Protein AF-A0A412WHK1-F1 (afdb_monomer_lite)

pLDDT: mean 92.3, std 10.34, range [41.75, 98.62]

Foldseek 3Di:
DPQVQPAQEDAPDDDADQDDDCVNVCNHQYYHHHQYAHQAYDCQSPQNHAEYEHDQYQHQEAECQNNQNHNAAEHHNNPNHAEYEHHPPQVWDADPVRQTDHPRYHYPRHHDYHYDD

Radius of gyration: 13.73 Å; chains: 1; bounding box: 37×28×34 Å

Structure (mmCIF, N/CA/C/O backbone):
data_AF-A0A412WHK1-F1
#
_entry.id   AF-A0A412WHK1-F1
#
loop_
_atom_site.group_PDB
_atom_site.id
_atom_site.type_symbol
_atom_site.label_atom_id
_atom_site.label_alt_id
_atom_site.label_comp_id
_atom_site.label_asym_id
_atom_site.label_entity_id
_atom_site.label_seq_id
_atom_site.pdbx_PDB_ins_code
_atom_site.Cartn_x
_atom_site.Cartn_y
_atom_site.Cartn_z
_atom_site.occupancy
_atom_site.B_iso_or_equiv
_atom_site.auth_seq_id
_atom_site.auth_comp_id
_atom_site.auth_asym_id
_atom_site.auth_atom_id
_atom_site.pdbx_PDB_model_num
ATOM 1 N N . MET A 1 1 ? -16.603 7.342 -17.341 1.00 41.75 1 MET A N 1
ATOM 2 C CA . MET A 1 1 ? -18.006 6.987 -17.034 1.00 41.75 1 MET A CA 1
ATOM 3 C C . MET A 1 1 ? -18.040 5.500 -16.754 1.00 41.75 1 MET A C 1
ATOM 5 O O . MET A 1 1 ? -17.673 4.733 -17.628 1.00 41.75 1 MET A O 1
ATOM 9 N N . GLY A 1 2 ? -18.393 5.136 -15.526 1.00 45.94 2 GLY A N 1
ATOM 10 C CA . GLY A 1 2 ? -18.318 3.779 -14.994 1.00 45.94 2 GLY A CA 1
ATOM 11 C C . GLY A 1 2 ? -18.070 3.891 -13.500 1.00 45.94 2 GLY A C 1
ATOM 12 O O . GLY A 1 2 ? -16.935 3.818 -13.056 1.00 45.94 2 GLY A O 1
ATOM 13 N N . ASN A 1 3 ? -19.123 4.216 -12.756 1.00 51.97 3 ASN A N 1
ATOM 14 C CA . ASN A 1 3 ? -19.096 4.240 -11.304 1.00 51.97 3 ASN A CA 1
ATOM 15 C C . ASN A 1 3 ? -18.865 2.790 -10.848 1.00 51.97 3 ASN A C 1
ATOM 17 O O . ASN A 1 3 ? -19.819 2.013 -10.827 1.00 51.97 3 ASN A O 1
ATOM 21 N N . CYS A 1 4 ? -17.622 2.385 -10.570 1.00 55.62 4 CYS A N 1
ATOM 22 C CA . CYS A 1 4 ? -17.287 1.019 -10.135 1.00 55.62 4 CYS A CA 1
ATOM 23 C C . CYS A 1 4 ? -17.631 0.821 -8.643 1.00 55.62 4 CYS A C 1
ATOM 25 O O . CYS A 1 4 ? -16.889 0.225 -7.868 1.00 55.62 4 CYS A O 1
ATOM 27 N N . CYS A 1 5 ? -18.785 1.363 -8.247 1.00 63.03 5 CYS A N 1
ATOM 28 C CA . CYS A 1 5 ? -19.193 1.730 -6.892 1.00 63.03 5 CYS A CA 1
ATOM 29 C C . CYS A 1 5 ? -19.529 0.546 -5.974 1.00 63.03 5 CYS A C 1
ATOM 31 O O . CYS A 1 5 ? -20.138 0.752 -4.931 1.00 63.03 5 CYS A O 1
ATOM 33 N N . GLU A 1 6 ? -19.163 -0.679 -6.345 1.00 81.38 6 GLU A N 1
ATOM 34 C CA . GLU A 1 6 ? -19.372 -1.882 -5.528 1.00 81.38 6 GLU A CA 1
ATOM 35 C C . GLU A 1 6 ? -18.130 -2.772 -5.440 1.00 81.38 6 GLU A C 1
ATOM 37 O O . GLU A 1 6 ? -18.164 -3.779 -4.738 1.00 81.38 6 GLU A O 1
ATOM 42 N N . LEU A 1 7 ? -17.038 -2.448 -6.144 1.00 87.62 7 LEU A N 1
ATOM 43 C CA . LEU A 1 7 ? -15.849 -3.286 -6.082 1.00 87.62 7 LEU A CA 1
ATOM 44 C C . LEU A 1 7 ? -15.191 -3.126 -4.709 1.00 87.62 7 LEU A C 1
ATOM 46 O O . LEU A 1 7 ? -14.759 -2.034 -4.350 1.00 87.62 7 LEU A O 1
ATOM 50 N N . THR A 1 8 ? -15.125 -4.221 -3.956 1.00 95.00 8 THR A N 1
ATOM 51 C CA . THR A 1 8 ? -14.496 -4.271 -2.628 1.00 95.00 8 THR A CA 1
ATOM 52 C C . THR A 1 8 ? -13.085 -4.841 -2.669 1.00 95.00 8 THR A C 1
ATOM 54 O O . THR A 1 8 ? -12.312 -4.640 -1.738 1.00 95.00 8 THR A O 1
ATOM 57 N N . GLU A 1 9 ? -12.737 -5.551 -3.738 1.00 95.88 9 GLU A N 1
ATOM 58 C CA . GLU A 1 9 ? -11.449 -6.212 -3.891 1.00 95.88 9 GLU A CA 1
ATOM 59 C C . GLU A 1 9 ? -10.967 -6.113 -5.336 1.00 95.88 9 GLU A C 1
ATOM 61 O O . GLU A 1 9 ? -11.727 -6.362 -6.273 1.00 95.88 9 GLU A O 1
ATOM 66 N N . LEU A 1 10 ? -9.701 -5.749 -5.508 1.00 95.31 10 LEU A N 1
ATOM 67 C CA . LEU A 1 10 ? -9.010 -5.756 -6.788 1.00 95.31 10 LEU A CA 1
ATOM 68 C C . LEU A 1 10 ? -7.692 -6.503 -6.624 1.00 95.31 10 LEU A C 1
ATOM 70 O O . LEU A 1 10 ? -6.857 -6.090 -5.826 1.00 95.31 10 LEU A O 1
ATOM 74 N N . ASP A 1 11 ? -7.479 -7.533 -7.435 1.00 97.31 11 ASP A N 1
ATOM 75 C CA . ASP A 1 11 ? -6.165 -8.140 -7.624 1.00 97.31 11 ASP A CA 1
ATOM 76 C C . ASP A 1 11 ? -5.755 -8.009 -9.094 1.00 97.31 11 ASP A C 1
ATOM 78 O O . ASP A 1 11 ? -6.423 -8.510 -10.000 1.00 97.31 11 ASP A O 1
ATOM 82 N N . CYS A 1 12 ? -4.668 -7.282 -9.323 1.00 96.94 12 CYS A N 1
ATOM 83 C CA . CYS A 1 12 ? -4.041 -7.065 -10.624 1.00 96.94 12 CYS A CA 1
ATOM 84 C C . CYS A 1 12 ? -2.550 -7.438 -10.597 1.00 96.94 12 CYS A C 1
ATOM 86 O O . CYS A 1 12 ? -1.742 -6.920 -11.377 1.00 96.94 12 CYS A O 1
ATOM 88 N N . SER A 1 13 ? -2.177 -8.333 -9.683 1.00 98.31 13 SER A N 1
ATOM 89 C CA . SER A 1 13 ? -0.798 -8.763 -9.483 1.00 98.31 13 SER A CA 1
ATOM 90 C C . SER A 1 13 ? -0.231 -9.503 -10.702 1.00 98.31 13 SER A C 1
ATOM 92 O O . SER A 1 13 ? -0.978 -10.084 -11.490 1.00 98.31 13 SER A O 1
ATOM 94 N N . TYR A 1 14 ? 1.096 -9.519 -10.833 1.00 98.25 14 TYR A N 1
ATOM 95 C CA . TYR A 1 14 ? 1.846 -10.197 -11.900 1.00 98.25 14 TYR A CA 1
ATOM 96 C C . TYR A 1 14 ? 1.510 -9.689 -13.306 1.00 98.25 14 TYR A C 1
ATOM 98 O O . TYR A 1 14 ? 1.205 -10.461 -14.217 1.00 98.25 14 TYR A O 1
ATOM 106 N N . ASN A 1 15 ? 1.595 -8.374 -13.486 1.00 97.94 15 ASN A N 1
ATOM 107 C CA . ASN A 1 15 ? 1.434 -7.722 -14.780 1.00 97.94 15 ASN A CA 1
ATOM 108 C C . ASN A 1 15 ? 2.618 -6.775 -15.048 1.00 97.94 15 ASN A C 1
ATOM 110 O O . ASN A 1 15 ? 3.660 -6.835 -14.403 1.00 97.94 15 ASN A O 1
ATOM 114 N N . GLN A 1 16 ? 2.484 -5.936 -16.071 1.00 97.50 16 GLN A N 1
ATOM 115 C CA . GLN A 1 16 ? 3.451 -4.889 -16.419 1.00 97.50 16 GLN A CA 1
ATOM 116 C C . GLN A 1 16 ? 2.783 -3.514 -16.325 1.00 97.50 16 GLN A C 1
ATOM 118 O O . GLN A 1 16 ? 2.988 -2.649 -17.175 1.00 97.50 16 GLN A O 1
ATOM 123 N N . LEU A 1 17 ? 1.893 -3.343 -15.344 1.00 97.88 17 LEU A N 1
ATOM 124 C CA . LEU A 1 17 ? 1.166 -2.095 -15.162 1.00 97.88 17 LEU A CA 1
ATOM 125 C C . LEU A 1 17 ? 2.136 -1.023 -14.676 1.00 97.88 17 LEU A C 1
ATOM 127 O O . LEU A 1 17 ? 2.862 -1.222 -13.703 1.00 97.88 17 LEU A O 1
ATOM 131 N N . THR A 1 18 ? 2.115 0.114 -15.360 1.00 97.06 18 THR A N 1
ATOM 132 C CA . THR A 1 18 ? 2.870 1.318 -14.991 1.00 97.06 18 THR A CA 1
ATOM 133 C C . THR A 1 18 ? 1.994 2.344 -14.278 1.00 97.06 18 THR A C 1
ATOM 135 O O . THR A 1 18 ? 2.505 3.271 -13.659 1.00 97.06 18 THR A O 1
ATOM 138 N N . GLU A 1 19 ? 0.670 2.184 -14.357 1.00 95.50 19 GLU A N 1
ATOM 139 C CA . GLU A 1 19 ? -0.313 3.043 -13.707 1.00 95.50 19 GLU A CA 1
ATOM 140 C C . GLU A 1 19 ? -1.541 2.243 -13.251 1.00 95.50 19 GLU A C 1
ATOM 142 O O . GLU A 1 19 ? -1.942 1.260 -13.877 1.00 95.50 19 GLU A O 1
ATOM 147 N N . LEU A 1 20 ? -2.156 2.701 -12.160 1.00 94.31 20 LEU A N 1
ATOM 148 C CA . LEU A 1 20 ? -3.454 2.251 -11.667 1.00 94.31 20 LEU A CA 1
ATOM 149 C C . LEU A 1 20 ? -4.290 3.476 -11.302 1.00 94.31 20 LEU A C 1
ATOM 151 O O . LEU A 1 20 ? -3.784 4.440 -10.731 1.00 94.31 20 LEU A O 1
ATOM 155 N N . ASN A 1 21 ? -5.580 3.433 -11.627 1.00 91.06 21 ASN A N 1
ATOM 156 C CA . ASN A 1 21 ? -6.512 4.518 -11.348 1.00 91.06 21 ASN A CA 1
ATOM 157 C C . ASN A 1 21 ? -7.733 3.974 -10.602 1.00 91.06 21 ASN A C 1
ATOM 159 O O . ASN A 1 21 ? -8.506 3.193 -11.159 1.00 91.06 21 ASN A O 1
ATOM 163 N N . PHE A 1 22 ? -7.918 4.425 -9.362 1.00 90.69 22 PHE A N 1
ATOM 164 C CA . PHE A 1 22 ? -9.032 4.023 -8.499 1.00 90.69 22 PHE A CA 1
ATOM 165 C C . PHE A 1 22 ? -10.146 5.070 -8.421 1.00 90.69 22 PHE A C 1
ATOM 167 O O . PHE A 1 22 ? -10.961 5.041 -7.500 1.00 90.69 22 PHE A O 1
ATOM 174 N N . LYS A 1 23 ? -10.205 6.007 -9.373 1.00 89.69 23 LYS A N 1
ATOM 175 C CA . LYS A 1 23 ? -11.189 7.086 -9.348 1.00 89.69 23 LYS A CA 1
ATOM 176 C C . LYS A 1 23 ? -12.619 6.556 -9.302 1.00 89.69 23 LYS A C 1
ATOM 178 O O . LYS A 1 23 ? -13.090 5.922 -10.247 1.00 89.69 23 LYS A O 1
ATOM 183 N N . GLY A 1 24 ? -13.329 6.886 -8.224 1.00 83.62 24 GLY A N 1
ATOM 184 C CA . GLY A 1 24 ? -14.700 6.426 -7.977 1.00 83.62 24 GLY A CA 1
ATOM 185 C C . GLY A 1 24 ? -14.817 4.989 -7.449 1.00 83.62 24 GLY A C 1
ATOM 186 O O . GLY A 1 24 ? -15.917 4.437 -7.463 1.00 83.62 24 GLY A O 1
ATOM 187 N N . CYS A 1 25 ? -13.720 4.385 -6.984 1.00 87.38 25 CYS A N 1
ATOM 188 C CA . CYS A 1 25 ? -13.686 3.065 -6.348 1.00 87.38 25 CYS A CA 1
ATOM 189 C C . CYS A 1 25 ? -13.668 3.171 -4.810 1.00 87.38 25 CYS A C 1
ATOM 191 O O . CYS A 1 25 ? -12.927 2.468 -4.128 1.00 87.38 25 CYS A O 1
ATOM 193 N N . ASN A 1 26 ? -14.528 4.024 -4.254 1.00 89.62 26 ASN A N 1
ATOM 194 C CA . ASN A 1 26 ? -14.586 4.364 -2.827 1.00 89.62 26 ASN A CA 1
ATOM 195 C C . ASN A 1 26 ? -14.976 3.212 -1.889 1.00 89.62 26 ASN A C 1
ATOM 197 O O . ASN A 1 26 ? -14.889 3.365 -0.676 1.00 89.62 26 ASN A O 1
ATOM 201 N N . LYS A 1 27 ? -15.412 2.070 -2.430 1.00 93.31 27 LYS A N 1
ATOM 202 C CA . LYS A 1 27 ? -15.721 0.862 -1.651 1.00 93.31 27 LYS A CA 1
ATOM 203 C C . LYS A 1 27 ? -14.595 -0.174 -1.636 1.00 93.31 27 LYS A C 1
ATOM 205 O O . LYS A 1 27 ? -14.775 -1.212 -1.005 1.00 93.31 27 LYS A O 1
ATOM 210 N N . LEU A 1 28 ? -13.467 0.076 -2.311 1.00 95.06 28 LEU A N 1
ATOM 211 C CA . LEU A 1 28 ? -12.339 -0.854 -2.307 1.00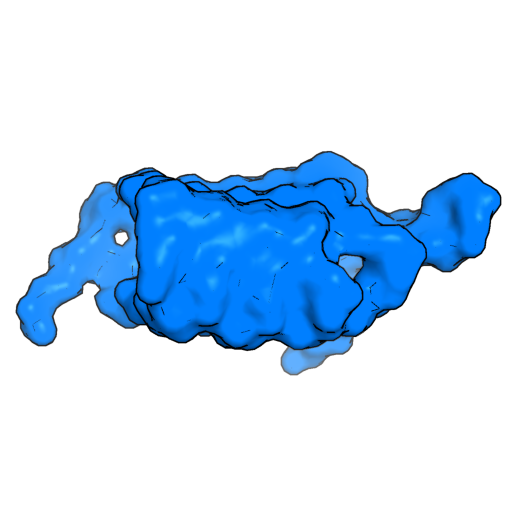 95.06 28 LEU A CA 1
ATOM 212 C C . LEU A 1 28 ? -11.783 -0.999 -0.892 1.00 95.06 28 LEU A C 1
ATOM 214 O O . LEU A 1 28 ? -11.346 -0.032 -0.276 1.00 95.06 28 LEU A O 1
ATOM 218 N N . GLU A 1 29 ? -11.779 -2.233 -0.403 1.00 97.56 29 GLU A N 1
ATOM 219 C CA . GLU A 1 29 ? -11.243 -2.602 0.902 1.00 97.56 29 GLU A CA 1
ATOM 220 C C . GLU A 1 29 ? -9.893 -3.314 0.777 1.00 97.56 29 GLU A C 1
ATOM 222 O O . GLU A 1 29 ? -9.048 -3.179 1.664 1.00 97.56 29 GLU A O 1
ATOM 227 N N . ASN A 1 30 ? -9.677 -4.053 -0.315 1.00 98.12 30 ASN A N 1
ATOM 228 C CA . ASN A 1 30 ? -8.471 -4.844 -0.551 1.00 98.12 30 ASN A CA 1
ATOM 229 C C . ASN A 1 30 ? -7.908 -4.564 -1.950 1.00 98.12 30 ASN A C 1
ATOM 231 O O . ASN A 1 30 ? -8.618 -4.702 -2.948 1.00 98.12 30 ASN A O 1
ATOM 235 N N . ILE A 1 31 ? -6.628 -4.199 -2.023 1.00 98.31 31 ILE A N 1
ATOM 236 C CA . ILE A 1 31 ? -5.914 -3.986 -3.287 1.00 98.31 31 ILE A CA 1
ATOM 237 C C . ILE A 1 31 ? -4.648 -4.846 -3.301 1.00 98.31 31 ILE A C 1
ATOM 239 O O . ILE A 1 31 ? -3.772 -4.689 -2.451 1.00 98.31 31 ILE A O 1
ATOM 243 N N . GLY A 1 32 ? -4.550 -5.729 -4.291 1.00 98.50 32 GLY A N 1
ATOM 244 C CA . GLY A 1 32 ? -3.339 -6.440 -4.684 1.00 98.50 32 GLY A CA 1
ATOM 245 C C . GLY A 1 32 ? -2.838 -5.922 -6.030 1.00 98.50 32 GLY A C 1
ATOM 246 O O . GLY A 1 32 ? -3.539 -5.995 -7.040 1.00 98.50 32 GLY A O 1
ATOM 247 N N . CYS A 1 33 ? -1.625 -5.386 -6.054 1.00 98.25 33 CYS A N 1
ATOM 248 C CA . CYS A 1 33 ? -0.935 -4.957 -7.271 1.00 98.25 33 CYS A CA 1
ATOM 249 C C . CYS A 1 33 ? 0.529 -5.415 -7.286 1.00 98.25 33 CYS A C 1
ATOM 251 O O . CYS A 1 33 ? 1.394 -4.765 -7.877 1.00 98.25 33 CYS A O 1
ATOM 253 N N . THR A 1 34 ? 0.804 -6.547 -6.638 1.00 98.44 34 THR A N 1
ATOM 254 C CA . THR A 1 34 ? 2.146 -7.111 -6.490 1.00 98.44 34 THR A CA 1
ATOM 255 C C . THR A 1 34 ? 2.769 -7.454 -7.842 1.00 98.44 34 THR A C 1
ATOM 257 O O . THR A 1 34 ? 2.057 -7.892 -8.741 1.00 98.44 34 THR A O 1
ATOM 260 N N . HIS A 1 35 ? 4.090 -7.330 -7.988 1.00 98.50 35 HIS A N 1
ATOM 261 C CA . HIS A 1 35 ? 4.797 -7.643 -9.241 1.00 98.50 35 HIS A CA 1
ATOM 262 C C . HIS A 1 35 ? 4.233 -6.856 -10.435 1.00 98.50 35 HIS A C 1
ATOM 264 O O . HIS A 1 35 ? 3.664 -7.425 -11.369 1.00 98.50 35 HIS A O 1
ATOM 270 N N . ASN A 1 36 ? 4.392 -5.537 -10.374 1.00 98.56 36 ASN A N 1
ATOM 271 C CA . ASN A 1 36 ? 4.141 -4.603 -11.468 1.00 98.56 36 ASN A CA 1
ATOM 272 C C . ASN A 1 36 ? 5.328 -3.626 -11.572 1.00 98.56 36 ASN A C 1
ATOM 274 O O . ASN A 1 36 ? 6.393 -3.877 -11.011 1.00 98.56 36 ASN A O 1
ATOM 278 N N . ILE A 1 37 ? 5.174 -2.542 -12.334 1.00 97.94 37 ILE A N 1
ATOM 279 C CA . ILE A 1 37 ? 6.220 -1.535 -12.568 1.00 97.94 37 ILE A CA 1
ATOM 280 C C . ILE A 1 37 ? 5.670 -0.155 -12.175 1.00 97.94 37 ILE A C 1
ATOM 282 O O . ILE A 1 37 ? 5.810 0.838 -12.891 1.00 97.94 37 ILE A O 1
ATOM 286 N N . LEU A 1 38 ? 4.926 -0.107 -11.065 1.00 98.38 38 LEU A N 1
ATOM 287 C CA . LEU A 1 38 ? 4.291 1.117 -10.589 1.00 98.38 38 LEU A CA 1
ATOM 288 C C . LEU A 1 38 ? 5.340 2.008 -9.931 1.00 98.38 38 LEU A C 1
ATOM 290 O O . LEU A 1 38 ? 5.975 1.599 -8.963 1.00 98.38 38 LEU A O 1
ATOM 294 N N . ILE A 1 39 ? 5.468 3.236 -10.432 1.00 97.50 39 ILE A N 1
ATOM 295 C CA . ILE A 1 39 ? 6.339 4.273 -9.852 1.00 97.5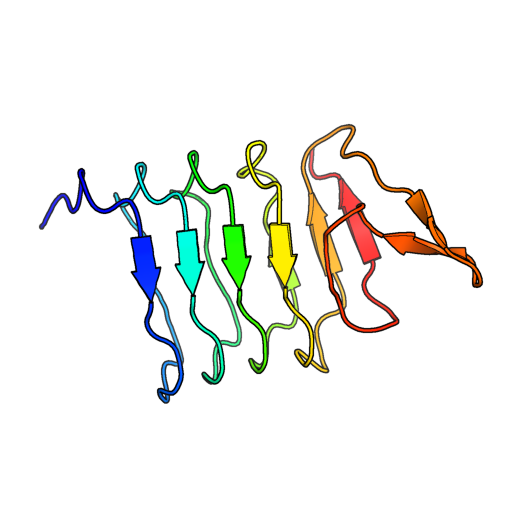0 39 ILE A CA 1
ATOM 296 C C . ILE A 1 39 ? 5.561 5.129 -8.844 1.00 97.50 39 ILE A C 1
ATOM 298 O O . ILE A 1 39 ? 6.109 5.644 -7.871 1.00 97.50 39 ILE A O 1
ATOM 302 N N . THR A 1 40 ? 4.251 5.261 -9.061 1.00 96.81 40 THR A N 1
ATOM 303 C CA . THR A 1 40 ? 3.324 5.949 -8.163 1.00 96.81 40 THR A CA 1
ATOM 304 C C . THR A 1 40 ? 2.050 5.129 -7.991 1.00 96.81 40 THR A C 1
ATOM 306 O O . THR A 1 40 ? 1.677 4.328 -8.852 1.00 96.81 40 THR A O 1
ATOM 309 N N . LEU A 1 41 ? 1.366 5.334 -6.867 1.00 97.31 41 LEU A N 1
ATOM 310 C CA . LEU A 1 41 ? 0.081 4.707 -6.578 1.00 97.31 41 LEU A CA 1
ATOM 311 C C . LEU A 1 41 ? -0.823 5.719 -5.872 1.00 97.31 41 LEU A C 1
ATOM 313 O O . LEU A 1 41 ? -0.612 6.033 -4.704 1.00 97.31 41 LEU A O 1
ATOM 317 N N . ASN A 1 42 ? -1.818 6.250 -6.586 1.00 96.44 42 ASN A N 1
ATOM 318 C CA . ASN A 1 42 ? -2.759 7.214 -6.017 1.00 96.44 42 ASN A CA 1
ATOM 319 C C . ASN A 1 42 ? -3.943 6.487 -5.365 1.00 96.44 42 ASN A C 1
ATOM 321 O O . ASN A 1 42 ? -4.722 5.854 -6.070 1.00 96.44 42 ASN A O 1
ATOM 325 N N . LEU A 1 43 ? -4.093 6.627 -4.046 1.00 96.00 43 LEU A N 1
ATOM 326 C CA . LEU A 1 43 ? -5.134 5.994 -3.225 1.00 96.00 43 LEU A CA 1
ATOM 327 C C . LEU A 1 43 ? -6.150 6.999 -2.651 1.00 96.00 43 LEU A C 1
ATOM 329 O O . LEU A 1 43 ? -6.888 6.655 -1.726 1.00 96.00 43 LEU A O 1
ATOM 333 N N . GLU A 1 44 ? -6.196 8.225 -3.184 1.00 92.88 44 GLU A N 1
ATOM 334 C CA . GLU A 1 44 ? -7.017 9.330 -2.665 1.00 92.88 44 GLU A CA 1
ATOM 335 C C . GLU A 1 44 ? -8.513 8.994 -2.613 1.00 92.88 44 GLU A C 1
ATOM 337 O O . GLU A 1 44 ? -9.181 9.377 -1.664 1.00 92.88 44 GLU A O 1
ATOM 342 N N . ASP A 1 45 ? -9.019 8.223 -3.580 1.00 91.00 45 ASP A N 1
ATOM 343 C CA . ASP A 1 45 ? -10.428 7.813 -3.652 1.00 91.00 45 ASP A CA 1
ATOM 344 C C . ASP A 1 45 ? -10.707 6.450 -2.970 1.00 91.00 45 ASP A C 1
ATOM 346 O O . ASP A 1 45 ? -11.767 5.864 -3.183 1.00 91.00 45 ASP A O 1
ATOM 350 N N . CYS A 1 46 ? -9.771 5.894 -2.187 1.00 94.44 46 CYS A N 1
ATOM 351 C CA . CYS A 1 46 ? -9.877 4.564 -1.558 1.00 94.44 46 CYS A CA 1
ATOM 352 C C . CYS A 1 46 ? -10.140 4.634 -0.037 1.00 94.44 46 CYS A C 1
ATOM 354 O O . CYS A 1 46 ? -9.438 4.003 0.757 1.00 94.44 46 CYS A O 1
ATOM 356 N N . ASP A 1 47 ? -11.142 5.401 0.394 1.00 93.00 47 ASP A N 1
ATOM 357 C CA . ASP A 1 47 ? -11.417 5.689 1.817 1.00 93.00 47 ASP A CA 1
ATOM 358 C C . ASP A 1 47 ? -11.669 4.443 2.691 1.00 93.00 47 ASP A C 1
ATOM 360 O O . ASP A 1 47 ? -11.376 4.436 3.891 1.00 93.00 47 ASP A O 1
ATOM 364 N N . GLU A 1 48 ? -12.213 3.374 2.103 1.00 96.44 48 GLU A N 1
ATOM 365 C CA . GLU A 1 48 ? -12.537 2.120 2.797 1.00 96.44 48 GLU A CA 1
ATOM 366 C C . GLU A 1 48 ? -11.390 1.098 2.813 1.00 96.44 48 GLU A C 1
ATOM 368 O O . GLU A 1 48 ? -11.569 -0.009 3.329 1.00 96.44 48 GLU A O 1
ATOM 373 N N . LEU A 1 49 ? -10.207 1.456 2.299 1.00 97.81 49 LEU A N 1
ATOM 374 C CA . LEU A 1 49 ? -9.076 0.541 2.158 1.00 97.81 49 LEU A CA 1
ATOM 375 C C . LEU A 1 49 ? -8.605 0.007 3.518 1.00 97.81 49 LEU A C 1
ATOM 377 O O . LEU A 1 49 ? -8.252 0.759 4.427 1.00 97.81 49 LEU A O 1
ATOM 381 N N . LYS A 1 50 ? -8.567 -1.321 3.645 1.00 98.38 50 LYS A N 1
ATOM 382 C CA . LYS A 1 50 ? -8.154 -2.073 4.841 1.00 98.38 50 LYS A CA 1
ATOM 383 C C . LYS A 1 50 ? -6.861 -2.846 4.611 1.00 98.38 50 LYS A C 1
ATOM 385 O O . LYS A 1 50 ? -6.098 -3.020 5.567 1.00 98.38 50 LYS A O 1
ATOM 390 N N . SER A 1 51 ? -6.612 -3.297 3.381 1.00 98.50 51 SER A N 1
ATOM 391 C CA . SER A 1 51 ? -5.408 -4.036 3.005 1.00 98.50 51 SER A CA 1
ATOM 392 C C . SER A 1 51 ? -4.854 -3.570 1.662 1.00 98.50 51 SER A C 1
ATOM 394 O O . SER A 1 51 ? -5.583 -3.491 0.674 1.00 98.50 51 SER A O 1
ATOM 396 N N . LEU A 1 52 ? -3.550 -3.300 1.632 1.00 98.62 52 LEU A N 1
ATOM 397 C CA . LEU A 1 52 ? -2.803 -2.998 0.417 1.00 98.62 52 LEU A CA 1
ATOM 398 C C . LEU A 1 52 ? -1.575 -3.900 0.319 1.00 98.62 52 LEU A C 1
ATOM 400 O O . LEU A 1 52 ? -0.735 -3.914 1.220 1.00 98.62 52 LEU A O 1
ATOM 404 N N . ASN A 1 53 ? -1.447 -4.607 -0.799 1.00 98.62 53 ASN A N 1
ATOM 405 C CA . ASN A 1 53 ? -0.219 -5.275 -1.194 1.00 98.62 53 ASN A CA 1
ATOM 406 C C . ASN A 1 53 ? 0.290 -4.679 -2.512 1.00 98.62 53 ASN A C 1
ATOM 408 O O . ASN A 1 53 ? -0.239 -4.975 -3.581 1.00 98.62 53 ASN A O 1
ATOM 412 N N . CYS A 1 54 ? 1.325 -3.850 -2.416 1.00 98.19 54 CYS A N 1
ATOM 413 C CA . CYS A 1 54 ? 2.047 -3.251 -3.538 1.00 98.19 54 CYS A CA 1
ATOM 414 C C . CYS A 1 54 ? 3.514 -3.708 -3.579 1.00 98.19 54 CYS A C 1
ATOM 416 O O . CYS A 1 54 ? 4.387 -2.998 -4.077 1.00 98.19 54 CYS A O 1
ATOM 418 N N . GLU A 1 55 ? 3.795 -4.895 -3.037 1.00 98.12 55 GLU A N 1
ATOM 419 C CA . GLU A 1 55 ? 5.122 -5.508 -3.063 1.00 98.12 55 GLU A CA 1
ATOM 420 C C . GLU A 1 55 ? 5.657 -5.666 -4.502 1.00 98.12 55 GLU A C 1
ATOM 422 O O . GLU A 1 55 ? 4.878 -5.861 -5.434 1.00 98.12 55 GLU A O 1
ATOM 427 N N . TYR A 1 56 ? 6.978 -5.609 -4.696 1.00 97.81 56 TYR A N 1
ATOM 428 C CA . TYR A 1 56 ? 7.620 -5.745 -6.015 1.00 97.81 56 TYR A CA 1
ATOM 429 C C . TYR A 1 56 ? 7.071 -4.742 -7.042 1.00 97.81 56 TYR A C 1
ATOM 431 O O . TYR A 1 56 ? 6.450 -5.119 -8.038 1.00 97.81 56 TYR A O 1
ATOM 439 N N . ASN A 1 57 ? 7.295 -3.463 -6.760 1.00 98.31 57 ASN A N 1
ATOM 440 C CA . ASN A 1 57 ? 7.053 -2.328 -7.648 1.00 98.31 57 ASN A CA 1
ATOM 441 C C . ASN A 1 57 ? 8.252 -1.361 -7.554 1.00 98.31 57 ASN A C 1
ATOM 443 O O . ASN A 1 57 ? 9.259 -1.671 -6.917 1.00 98.31 57 ASN A O 1
ATOM 447 N N . GLU A 1 58 ? 8.153 -0.194 -8.186 1.00 97.44 58 GLU A N 1
ATOM 448 C CA . GLU A 1 58 ? 9.202 0.833 -8.219 1.00 97.44 58 GLU A CA 1
ATOM 449 C C . GLU A 1 58 ? 8.743 2.117 -7.500 1.00 97.44 58 GLU A C 1
ATOM 451 O O . GLU A 1 58 ? 9.076 3.233 -7.900 1.00 97.44 58 GLU A O 1
ATOM 456 N N . LEU A 1 59 ? 7.924 1.977 -6.446 1.00 97.75 59 LEU A N 1
ATOM 457 C CA . LEU A 1 59 ? 7.385 3.121 -5.712 1.00 97.75 59 LEU A CA 1
ATOM 458 C C . LEU A 1 59 ? 8.508 3.867 -4.987 1.00 97.75 59 LEU A C 1
ATOM 460 O O . LEU A 1 59 ? 9.257 3.264 -4.223 1.00 97.75 59 LEU A O 1
ATOM 464 N N . VAL A 1 60 ? 8.562 5.187 -5.160 1.00 96.56 60 VAL A N 1
ATOM 465 C CA . VAL A 1 60 ? 9.516 6.071 -4.455 1.00 96.56 60 VAL A CA 1
ATOM 466 C C . VAL A 1 60 ? 8.881 6.704 -3.213 1.00 96.56 60 VAL A C 1
ATOM 468 O O . VAL A 1 60 ? 9.523 6.927 -2.182 1.00 96.56 60 VAL A O 1
ATOM 471 N N . GLU A 1 61 ? 7.578 6.949 -3.294 1.00 97.19 61 GLU A N 1
ATOM 472 C CA . GLU A 1 61 ? 6.741 7.425 -2.204 1.00 97.19 61 GLU A CA 1
ATOM 473 C C . GLU A 1 61 ? 5.389 6.713 -2.231 1.00 97.19 61 GLU A C 1
ATOM 475 O O . GLU A 1 61 ? 4.917 6.266 -3.279 1.00 97.19 61 GLU A O 1
ATOM 480 N N . LEU A 1 62 ? 4.755 6.619 -1.067 1.00 97.81 62 LEU A N 1
ATOM 481 C CA . LEU A 1 62 ? 3.398 6.106 -0.946 1.00 97.81 62 LEU A CA 1
ATOM 482 C C . LEU A 1 62 ? 2.617 6.979 0.032 1.00 97.81 62 LEU A C 1
ATOM 484 O O . LEU A 1 62 ? 2.970 7.084 1.206 1.00 97.81 62 LEU A O 1
ATOM 488 N N . ASP A 1 63 ? 1.550 7.605 -0.450 1.00 98.06 63 ASP A N 1
ATOM 489 C CA . ASP A 1 63 ? 0.656 8.391 0.391 1.00 98.06 63 ASP A CA 1
ATOM 490 C C . ASP A 1 63 ? -0.578 7.568 0.762 1.00 98.06 63 ASP A C 1
ATO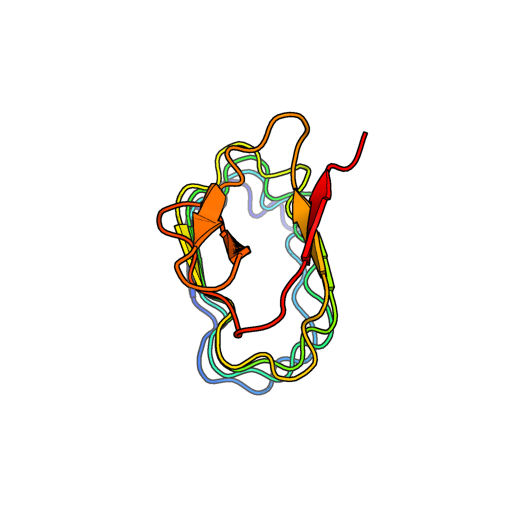M 492 O O . ASP A 1 63 ? -1.392 7.222 -0.094 1.00 98.06 63 ASP A O 1
ATOM 496 N N . VAL A 1 64 ? -0.689 7.239 2.049 1.00 97.69 64 VAL A N 1
ATOM 497 C CA . VAL A 1 64 ? -1.854 6.580 2.651 1.00 97.69 64 VAL A CA 1
ATOM 498 C C . VAL A 1 64 ? -2.471 7.449 3.748 1.00 97.69 64 VAL A C 1
ATOM 500 O O . VAL A 1 64 ? -3.183 6.942 4.619 1.00 97.69 64 VAL A O 1
ATOM 503 N N . SER A 1 65 ? -2.211 8.764 3.745 1.00 97.69 65 SER A N 1
ATOM 504 C CA . SER A 1 65 ? -2.667 9.667 4.807 1.00 97.69 65 SER A CA 1
ATOM 505 C C . SER A 1 65 ? -4.187 9.770 4.897 1.00 97.69 65 SER A C 1
ATOM 507 O O . SER A 1 65 ? -4.719 10.028 5.972 1.00 97.69 65 SER A O 1
ATOM 509 N N . ASN A 1 66 ? -4.895 9.532 3.791 1.00 95.81 66 ASN A N 1
ATOM 510 C CA . ASN A 1 66 ? -6.358 9.532 3.756 1.00 95.81 66 ASN A CA 1
ATOM 511 C C . ASN A 1 66 ? -6.956 8.149 4.076 1.00 95.81 66 ASN A C 1
ATOM 513 O O . ASN A 1 66 ? -8.105 8.049 4.503 1.00 95.81 66 ASN A O 1
ATOM 517 N N . ASN A 1 67 ? -6.175 7.070 3.965 1.00 97.12 67 ASN A N 1
ATOM 518 C CA . ASN A 1 67 ? -6.648 5.694 4.139 1.00 97.12 67 ASN A CA 1
ATOM 519 C C . ASN A 1 67 ? -6.584 5.256 5.615 1.00 97.12 67 ASN A C 1
ATOM 521 O O . ASN A 1 67 ? -5.989 4.239 5.964 1.00 97.12 67 ASN A O 1
ATOM 525 N N . THR A 1 68 ? -7.223 6.017 6.508 1.00 96.44 68 THR A N 1
ATOM 526 C CA . THR A 1 68 ? -7.180 5.822 7.979 1.00 96.44 68 THR A CA 1
ATOM 527 C C . THR A 1 68 ? -7.717 4.467 8.468 1.00 96.44 68 THR A C 1
ATOM 529 O O . THR A 1 68 ? -7.498 4.078 9.618 1.00 96.44 68 THR A O 1
ATOM 532 N N . LYS A 1 69 ? -8.419 3.725 7.602 1.00 97.25 69 LYS A N 1
ATOM 533 C CA . LYS A 1 69 ? -8.924 2.368 7.858 1.00 97.25 69 LYS A CA 1
ATOM 534 C C . LYS A 1 69 ? -7.909 1.266 7.531 1.00 97.25 69 LYS A C 1
ATOM 536 O O . LYS A 1 69 ? -8.195 0.101 7.829 1.00 97.25 69 LYS A O 1
ATOM 541 N N . LEU A 1 70 ? -6.742 1.611 6.977 1.00 98.06 70 LEU A N 1
ATOM 542 C CA . LEU A 1 70 ? -5.706 0.673 6.554 1.00 98.06 70 LEU A CA 1
ATOM 543 C C . LEU A 1 70 ? -5.109 -0.061 7.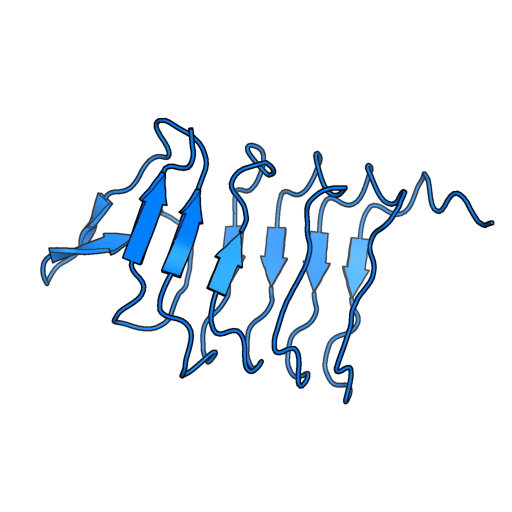760 1.00 98.06 70 LEU A C 1
ATOM 545 O O . LEU A 1 70 ? -4.540 0.534 8.675 1.00 98.06 70 LEU A O 1
ATOM 549 N N . LYS A 1 71 ? -5.226 -1.389 7.756 1.00 97.06 71 LYS A N 1
ATOM 550 C CA . LYS A 1 71 ? -4.755 -2.269 8.840 1.00 97.06 71 LYS A CA 1
ATOM 551 C C . LYS A 1 71 ? -3.536 -3.082 8.441 1.00 97.06 71 LYS A C 1
ATOM 553 O O . LYS A 1 71 ? -2.754 -3.461 9.308 1.00 97.06 71 LYS A O 1
ATOM 558 N N . SER A 1 72 ? -3.386 -3.362 7.152 1.00 98.00 72 SER A N 1
ATOM 559 C CA . SER A 1 72 ? -2.284 -4.147 6.614 1.00 98.00 72 SER A CA 1
ATOM 560 C C . SER A 1 72 ? -1.730 -3.478 5.368 1.00 98.00 72 SER A C 1
ATOM 562 O O . SER A 1 72 ? -2.479 -3.135 4.455 1.00 98.00 72 SER A O 1
ATOM 564 N N . LEU A 1 73 ? -0.412 -3.317 5.349 1.00 98.25 73 LEU A N 1
ATOM 565 C CA . LEU A 1 73 ? 0.339 -2.813 4.213 1.00 98.25 73 LEU A CA 1
ATOM 566 C C . LEU A 1 73 ? 1.515 -3.750 3.968 1.00 98.25 73 LEU A C 1
ATOM 568 O O . LEU A 1 73 ? 2.289 -4.008 4.887 1.00 98.25 73 LEU A O 1
ATOM 572 N N . ASN A 1 74 ? 1.675 -4.224 2.740 1.00 98.25 74 ASN A N 1
ATOM 573 C CA . ASN A 1 74 ? 2.927 -4.800 2.279 1.00 98.25 74 ASN A CA 1
ATOM 574 C C . ASN A 1 74 ? 3.430 -3.989 1.087 1.00 98.25 74 ASN A C 1
ATOM 576 O O . ASN A 1 74 ? 2.827 -4.018 0.019 1.00 98.25 74 ASN A O 1
ATOM 580 N N . CYS A 1 75 ? 4.529 -3.272 1.285 1.00 96.94 75 CYS A N 1
ATOM 581 C CA . CYS A 1 75 ? 5.225 -2.522 0.244 1.00 96.94 75 CYS A CA 1
ATOM 582 C C . CYS A 1 75 ? 6.713 -2.903 0.195 1.00 96.94 75 CYS A C 1
ATOM 584 O O . CYS A 1 75 ? 7.559 -2.103 -0.208 1.00 96.94 75 CYS A O 1
ATOM 586 N N . ASN A 1 76 ? 7.052 -4.120 0.633 1.00 95.62 76 ASN A N 1
ATOM 587 C CA . ASN A 1 76 ? 8.394 -4.667 0.465 1.00 95.62 76 ASN A CA 1
ATOM 588 C C . ASN A 1 76 ? 8.820 -4.702 -1.000 1.00 95.62 76 ASN A C 1
ATOM 590 O O . ASN A 1 76 ? 7.993 -4.658 -1.906 1.00 95.62 76 ASN A O 1
ATOM 594 N N . ALA A 1 77 ? 10.129 -4.808 -1.222 1.00 95.62 77 ALA A N 1
ATOM 595 C CA . ALA A 1 77 ? 10.694 -4.884 -2.566 1.00 95.62 77 ALA A CA 1
ATOM 596 C C . ALA A 1 77 ? 10.239 -3.727 -3.482 1.00 95.62 77 ALA A C 1
ATOM 598 O O . ALA A 1 77 ? 10.125 -3.894 -4.689 1.00 95.62 77 ALA A O 1
ATOM 599 N N . ASN A 1 78 ? 9.980 -2.560 -2.884 1.00 96.38 78 ASN A N 1
ATOM 600 C CA . ASN A 1 78 ? 10.087 -1.263 -3.536 1.00 96.38 78 ASN A CA 1
ATOM 601 C C . ASN A 1 78 ? 11.426 -0.688 -3.067 1.00 96.38 78 ASN A C 1
ATOM 603 O O . ASN A 1 78 ? 11.541 -0.251 -1.916 1.00 96.38 78 ASN A O 1
ATOM 607 N N . GLU A 1 79 ? 12.469 -0.848 -3.882 1.00 94.06 79 GLU A N 1
ATOM 608 C CA . GLU A 1 79 ? 13.856 -0.579 -3.468 1.00 94.06 79 GLU A CA 1
ATOM 609 C C . GLU A 1 79 ? 14.117 0.915 -3.242 1.00 94.06 79 GLU A C 1
ATOM 611 O O . GLU A 1 79 ? 14.842 1.267 -2.311 1.00 94.06 79 GLU A O 1
ATOM 616 N N . ASP A 1 80 ? 13.446 1.768 -4.019 1.00 94.44 80 ASP A N 1
ATOM 617 C CA . ASP A 1 80 ? 13.561 3.228 -3.962 1.00 94.44 80 ASP A CA 1
ATOM 618 C C . ASP A 1 80 ? 12.534 3.893 -3.024 1.00 94.44 80 ASP A C 1
ATOM 620 O O . ASP A 1 80 ? 12.501 5.119 -2.914 1.00 94.44 80 ASP A O 1
ATOM 624 N N . LEU A 1 81 ? 11.691 3.117 -2.327 1.00 96.19 81 LEU A N 1
ATOM 625 C CA . LEU A 1 81 ? 10.677 3.672 -1.428 1.00 96.19 81 LEU A CA 1
ATOM 626 C C . LEU A 1 81 ? 11.345 4.295 -0.201 1.00 96.19 81 LEU A C 1
ATOM 628 O O . LEU A 1 81 ? 11.853 3.592 0.677 1.00 96.19 81 LEU A O 1
ATOM 632 N N . GLU A 1 82 ? 11.288 5.620 -0.097 1.00 95.06 82 GLU A N 1
ATOM 633 C CA . GLU A 1 82 ? 11.902 6.348 1.016 1.00 95.06 82 GLU A CA 1
ATOM 634 C C . GLU A 1 82 ? 10.888 6.824 2.052 1.00 95.06 82 GLU A C 1
ATOM 636 O O . GLU A 1 82 ? 11.218 6.937 3.236 1.00 95.06 82 GLU A O 1
ATOM 641 N N . THR A 1 83 ? 9.665 7.135 1.620 1.00 96.06 83 THR A N 1
ATOM 642 C CA . THR A 1 83 ? 8.676 7.823 2.455 1.00 96.06 83 THR A CA 1
ATOM 643 C C . THR A 1 83 ? 7.290 7.220 2.296 1.00 96.06 83 THR A C 1
ATOM 645 O O . THR A 1 83 ? 6.793 7.051 1.184 1.00 96.06 83 THR A O 1
ATOM 648 N N . ILE A 1 84 ? 6.645 6.963 3.432 1.00 97.44 84 ILE A N 1
ATOM 649 C CA . ILE A 1 84 ? 5.212 6.712 3.515 1.00 97.44 84 ILE A CA 1
ATOM 650 C C . ILE A 1 84 ? 4.568 7.855 4.293 1.00 97.44 84 ILE A C 1
ATOM 652 O O . ILE A 1 84 ? 4.897 8.093 5.461 1.00 97.44 84 ILE A O 1
ATOM 656 N N . TRP A 1 85 ? 3.636 8.547 3.646 1.00 97.94 85 TRP A N 1
ATOM 657 C CA . TRP A 1 85 ? 2.804 9.544 4.304 1.00 97.94 85 TRP A CA 1
ATOM 658 C C . TRP A 1 85 ? 1.634 8.849 4.985 1.00 97.9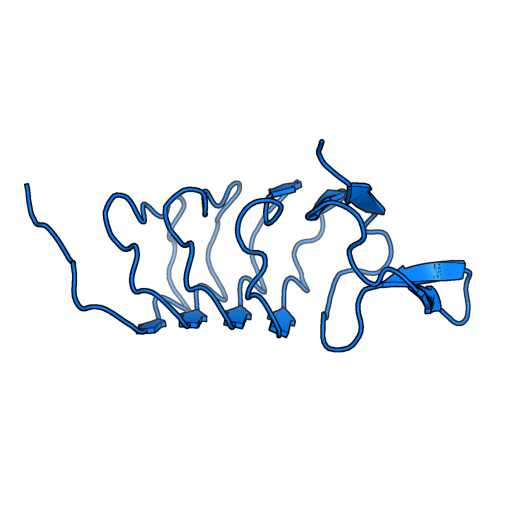4 85 TRP A C 1
ATOM 660 O O . TRP A 1 85 ? 0.948 8.021 4.386 1.00 97.94 85 TRP A O 1
ATOM 670 N N . VAL A 1 86 ? 1.425 9.165 6.256 1.00 97.88 86 VAL A N 1
ATOM 671 C CA . VAL A 1 86 ? 0.390 8.558 7.095 1.00 97.88 86 VAL A CA 1
ATOM 672 C C . VAL A 1 86 ? -0.495 9.633 7.711 1.00 97.88 86 VAL A C 1
ATOM 674 O O . VAL A 1 86 ? -0.179 10.824 7.673 1.00 97.88 86 VAL A O 1
ATOM 677 N N . TRP A 1 87 ? -1.629 9.206 8.257 1.00 97.19 87 TRP A N 1
ATOM 678 C CA . TRP A 1 87 ? -2.564 10.096 8.934 1.00 97.19 87 TRP A CA 1
ATOM 679 C C . TRP A 1 87 ? -1.989 10.620 10.256 1.00 97.19 87 TRP A C 1
ATOM 681 O O . TRP A 1 87 ? -1.073 10.033 10.836 1.00 97.19 87 TRP A O 1
ATOM 691 N N . GLU A 1 88 ? -2.549 11.722 10.748 1.00 96.25 88 GLU A N 1
ATOM 692 C CA . GLU A 1 88 ? -2.175 12.303 12.038 1.00 96.25 88 GLU A CA 1
ATOM 693 C C . GLU A 1 88 ? -2.394 11.307 13.190 1.00 96.25 88 GLU A C 1
ATOM 695 O O . GLU A 1 88 ? -3.457 10.690 13.302 1.00 96.25 88 GLU A O 1
ATOM 700 N N . ASN A 1 89 ? -1.415 11.185 14.091 1.00 94.88 89 ASN A N 1
ATOM 701 C CA . ASN A 1 89 ? -1.412 10.232 15.203 1.00 94.88 89 ASN A CA 1
ATOM 702 C C . ASN A 1 89 ? -1.443 8.759 14.756 1.00 94.88 89 ASN A C 1
ATOM 704 O O . ASN A 1 89 ? -1.930 7.888 15.491 1.00 94.88 89 ASN A O 1
ATOM 708 N N . ALA A 1 90 ? -0.931 8.451 13.560 1.00 95.50 90 ALA A N 1
ATOM 709 C CA . ALA A 1 90 ? -0.706 7.071 13.158 1.00 95.50 90 ALA A CA 1
ATOM 710 C C . ALA A 1 90 ? 0.184 6.358 14.197 1.00 95.50 90 ALA A C 1
ATOM 712 O O . ALA A 1 90 ? 1.108 6.959 14.750 1.00 95.50 90 ALA A O 1
ATOM 713 N N . PRO A 1 91 ? -0.057 5.068 14.495 1.00 94.81 91 PRO A N 1
ATOM 714 C CA . PRO A 1 91 ? 0.624 4.357 15.577 1.00 94.81 91 PRO A CA 1
ATOM 715 C C . PRO A 1 91 ? 2.051 3.926 15.182 1.00 94.81 91 PRO A C 1
ATOM 717 O O . PRO A 1 91 ? 2.375 2.734 15.184 1.00 94.81 91 PRO A O 1
ATOM 720 N N . ILE A 1 92 ? 2.903 4.895 14.841 1.00 93.62 92 ILE A N 1
ATOM 721 C CA . ILE A 1 92 ? 4.307 4.707 14.475 1.00 93.62 92 ILE A CA 1
ATOM 722 C C . ILE A 1 92 ? 5.095 4.286 15.723 1.00 93.62 92 ILE A C 1
ATOM 724 O O . ILE A 1 92 ? 5.075 4.937 16.768 1.00 93.62 92 ILE A O 1
ATOM 728 N N . LYS A 1 93 ? 5.817 3.173 15.614 1.00 91.31 93 LYS A N 1
ATOM 729 C CA . LYS A 1 93 ? 6.671 2.584 16.654 1.00 91.31 93 LYS A CA 1
ATOM 730 C C . LYS A 1 93 ? 8.120 2.558 16.180 1.00 91.31 93 LYS A C 1
ATOM 732 O O . LYS A 1 93 ? 8.365 2.576 14.986 1.00 91.31 93 LYS A O 1
ATOM 737 N N . HIS A 1 94 ? 9.078 2.445 17.098 1.00 86.69 94 HIS A N 1
ATOM 738 C CA . HIS A 1 94 ? 10.501 2.272 16.769 1.00 86.69 94 HIS A CA 1
ATOM 739 C C . HIS A 1 94 ? 10.938 0.815 17.004 1.00 86.69 94 HIS A C 1
ATOM 741 O O . HIS A 1 94 ? 10.608 0.230 18.037 1.00 86.69 94 HIS A O 1
ATOM 747 N N . GLY A 1 95 ? 11.627 0.204 16.032 1.00 79.81 95 GLY A N 1
ATOM 748 C CA . GLY A 1 95 ? 12.076 -1.200 16.062 1.00 79.81 95 GLY A CA 1
ATOM 749 C C . GLY A 1 95 ? 13.447 -1.420 16.711 1.00 79.81 95 GLY A C 1
ATOM 750 O O . GLY A 1 95 ? 14.035 -0.496 17.265 1.00 79.81 95 GLY A O 1
ATOM 751 N N . ILE A 1 96 ? 13.990 -2.644 16.594 1.00 71.75 96 ILE A N 1
ATOM 752 C CA . ILE A 1 96 ? 15.267 -3.085 17.212 1.00 71.75 96 ILE A CA 1
ATOM 753 C C . ILE A 1 96 ? 16.456 -2.169 16.853 1.00 71.75 96 ILE A C 1
ATOM 755 O O . ILE A 1 96 ? 17.383 -2.022 17.643 1.00 71.75 96 ILE A O 1
ATOM 759 N N . TYR A 1 97 ? 16.401 -1.499 15.699 1.00 80.31 97 TYR A N 1
ATOM 760 C CA . TYR A 1 97 ? 17.425 -0.554 15.236 1.00 80.31 97 TYR A CA 1
ATOM 761 C C . TYR A 1 97 ? 16.940 0.901 15.179 1.00 80.31 97 TYR A C 1
ATOM 763 O O . TYR A 1 97 ? 17.463 1.691 14.399 1.00 80.31 97 TYR A O 1
ATOM 771 N N . GLY A 1 98 ? 15.890 1.254 15.928 1.00 80.44 98 GLY A N 1
ATOM 772 C CA . GLY A 1 98 ? 15.296 2.595 15.886 1.00 80.44 98 GLY A CA 1
ATOM 773 C C . GLY A 1 98 ? 14.578 2.921 14.571 1.00 80.44 98 GLY A C 1
ATOM 774 O O . GLY A 1 98 ? 14.212 4.068 14.345 1.00 80.44 98 GLY A O 1
ATOM 775 N N . ARG A 1 99 ? 14.365 1.926 13.701 1.00 84.88 99 ARG A N 1
ATOM 776 C CA . ARG A 1 99 ? 13.631 2.091 12.440 1.00 84.88 99 ARG A CA 1
ATOM 777 C C . ARG A 1 99 ? 12.140 2.257 12.740 1.00 84.88 99 ARG A C 1
ATOM 779 O O . ARG A 1 99 ? 11.606 1.402 13.458 1.00 84.88 99 ARG A O 1
ATOM 786 N N . PRO A 1 100 ? 11.484 3.323 12.259 1.00 89.00 100 PRO A N 1
ATOM 787 C CA . PRO A 1 100 ? 10.060 3.498 12.473 1.00 89.00 100 PRO A CA 1
ATOM 788 C C . PRO A 1 100 ? 9.278 2.416 11.712 1.00 89.00 100 PRO A C 1
ATOM 790 O O . PRO A 1 100 ? 9.700 1.985 10.644 1.00 89.00 100 PRO A O 1
ATOM 793 N N . TYR A 1 101 ? 8.170 1.944 12.276 1.00 91.31 101 TYR A N 1
ATOM 794 C CA . TYR A 1 101 ? 7.259 0.990 11.643 1.00 91.31 101 TYR A CA 1
ATOM 795 C C . TYR A 1 101 ? 5.850 1.110 12.226 1.00 91.31 101 TYR A C 1
ATOM 797 O O . TYR A 1 101 ? 5.670 1.537 13.368 1.00 91.31 101 TYR A O 1
ATOM 805 N N . ILE A 1 102 ? 4.848 0.662 11.474 1.00 92.50 102 ILE A N 1
ATOM 806 C CA . ILE A 1 102 ? 3.487 0.438 11.972 1.00 92.50 102 ILE A CA 1
ATOM 807 C C . ILE A 1 102 ? 3.276 -1.073 12.112 1.00 92.50 102 ILE A C 1
ATOM 809 O O . ILE A 1 102 ? 3.693 -1.865 11.271 1.00 92.50 102 ILE A O 1
ATOM 813 N N . SER A 1 103 ? 2.679 -1.508 13.224 1.00 91.88 103 SER A N 1
ATOM 814 C CA . SER A 1 103 ? 2.473 -2.938 13.492 1.00 91.88 103 SER A CA 1
ATOM 815 C C . SER A 1 103 ? 1.598 -3.579 12.412 1.00 91.88 103 SER A C 1
ATOM 817 O O . SER A 1 103 ? 0.489 -3.114 12.179 1.00 91.88 103 SER A O 1
ATOM 819 N N . GLY A 1 104 ? 2.067 -4.675 11.810 1.00 90.75 104 GLY A N 1
ATOM 820 C CA . GLY A 1 104 ? 1.363 -5.350 10.711 1.00 90.75 104 GLY A CA 1
ATOM 821 C C . GLY A 1 104 ? 1.628 -4.743 9.330 1.00 90.75 104 GLY A C 1
ATOM 822 O O . GLY A 1 104 ? 1.084 -5.242 8.346 1.00 90.75 104 GLY A O 1
ATOM 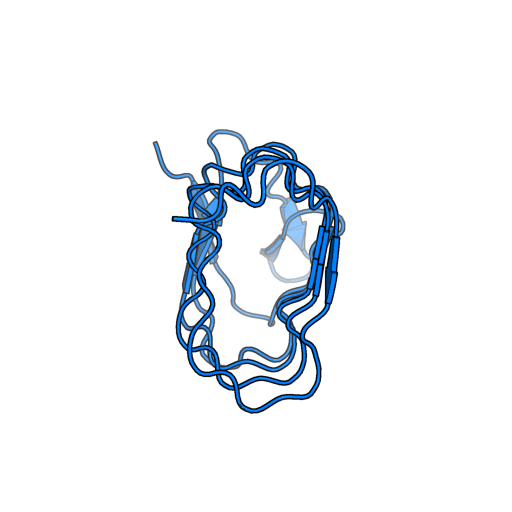823 N N . TRP A 1 105 ? 2.453 -3.695 9.250 1.00 95.12 105 TRP A N 1
ATOM 824 C CA . TRP A 1 105 ? 2.950 -3.153 7.992 1.00 95.12 105 TRP A CA 1
ATOM 825 C C . TRP A 1 105 ? 4.348 -3.701 7.718 1.00 95.12 105 TRP A C 1
ATOM 827 O O . TRP A 1 105 ? 5.180 -3.798 8.622 1.00 95.12 105 TRP A O 1
ATOM 837 N N . ASN A 1 106 ? 4.585 -4.082 6.470 1.00 94.00 106 ASN A N 1
ATOM 838 C CA . ASN A 1 106 ? 5.812 -4.697 5.999 1.00 94.00 106 ASN A CA 1
ATOM 839 C C . ASN A 1 106 ? 6.416 -3.815 4.907 1.00 94.00 106 ASN A C 1
ATOM 841 O O . ASN A 1 106 ? 5.798 -3.605 3.862 1.00 94.00 106 ASN A O 1
ATOM 845 N N . THR A 1 107 ? 7.585 -3.248 5.186 1.00 91.56 107 THR A N 1
ATOM 846 C CA . THR A 1 107 ? 8.231 -2.242 4.341 1.00 91.56 107 THR A CA 1
ATOM 847 C C . THR A 1 107 ? 9.734 -2.496 4.258 1.00 91.56 107 THR A C 1
ATOM 849 O O . THR A 1 107 ? 10.333 -3.081 5.168 1.00 91.56 107 THR A O 1
ATOM 852 N N . SER A 1 108 ? 10.374 -1.966 3.213 1.00 84.56 108 SER A N 1
ATOM 853 C CA . SER A 1 108 ? 11.834 -1.955 3.084 1.00 84.56 108 SER A CA 1
ATOM 854 C C . SER A 1 108 ? 12.513 -1.265 4.281 1.00 84.56 108 SER A C 1
ATOM 856 O O . SER A 1 108 ? 11.940 -0.418 4.970 1.00 84.56 108 SER A O 1
ATOM 858 N N . GLY A 1 109 ? 13.772 -1.628 4.542 1.00 71.75 109 GLY A N 1
ATOM 859 C CA . GLY A 1 109 ? 14.480 -1.333 5.792 1.00 71.75 109 GLY A CA 1
ATOM 860 C C . GLY A 1 109 ? 14.834 0.132 6.106 1.00 71.75 109 GLY A C 1
ATOM 861 O O . GLY A 1 109 ? 15.529 0.354 7.094 1.00 71.75 109 GLY A O 1
ATOM 862 N N . TYR A 1 110 ? 14.402 1.119 5.324 1.00 81.25 110 TYR A N 1
ATOM 863 C CA . TYR A 1 110 ? 14.806 2.527 5.489 1.00 81.25 110 TYR A CA 1
ATOM 864 C C . TYR A 1 110 ? 13.660 3.529 5.309 1.00 81.25 110 TYR A C 1
ATOM 866 O O . TYR A 1 110 ? 13.897 4.736 5.311 1.00 81.25 110 TYR A O 1
ATOM 874 N N . VAL A 1 111 ? 12.427 3.034 5.201 1.00 92.38 111 VAL A N 1
ATOM 875 C CA . VAL A 1 111 ? 11.250 3.863 4.951 1.00 92.38 111 VAL A CA 1
ATOM 876 C C . VAL A 1 111 ? 10.956 4.765 6.150 1.00 92.38 111 VAL A C 1
ATOM 878 O O . VAL A 1 111 ? 10.869 4.314 7.296 1.00 92.38 111 VAL A O 1
ATOM 881 N N . LYS A 1 112 ? 10.792 6.059 5.883 1.00 93.81 112 LYS A N 1
ATOM 882 C CA . LYS A 1 112 ? 10.328 7.052 6.852 1.00 93.81 112 LYS A CA 1
ATOM 883 C C . LYS A 1 112 ? 8.807 7.075 6.853 1.00 93.81 112 LYS A C 1
ATOM 885 O O . LYS A 1 112 ? 8.186 7.072 5.798 1.00 93.81 112 LYS A O 1
ATOM 890 N N . PHE A 1 113 ? 8.224 7.181 8.038 1.00 95.44 113 PHE A N 1
ATOM 891 C CA . PHE A 1 113 ? 6.802 7.461 8.199 1.00 95.44 113 PHE A CA 1
ATOM 892 C C . PHE A 1 113 ? 6.645 8.925 8.587 1.00 95.44 113 PHE A C 1
ATOM 894 O O . PHE A 1 113 ? 7.242 9.359 9.575 1.00 95.44 113 PHE A O 1
ATOM 901 N N . ILE A 1 114 ? 5.892 9.685 7.794 1.00 96.19 114 ILE A N 1
ATOM 902 C CA . ILE A 1 114 ? 5.681 11.120 8.007 1.00 96.19 114 ILE A CA 1
ATOM 903 C C . ILE A 1 114 ? 4.184 11.382 8.109 1.00 96.19 114 ILE A C 1
ATOM 905 O O . ILE A 1 114 ? 3.420 11.011 7.223 1.00 96.19 114 ILE A O 1
ATOM 909 N N . GLU A 1 115 ? 3.762 12.030 9.189 1.00 96.56 115 GLU A N 1
ATOM 910 C CA . GLU A 1 115 ? 2.373 12.450 9.343 1.00 96.56 115 GLU A CA 1
ATOM 911 C C . GLU A 1 115 ? 2.083 13.646 8.433 1.00 96.56 115 GLU A C 1
ATOM 913 O O . GLU A 1 115 ? 2.799 14.655 8.454 1.00 96.56 115 GLU A O 1
ATOM 918 N N . LYS A 1 116 ? 1.022 13.534 7.635 1.00 94.25 116 LYS A N 1
ATOM 919 C CA . LYS A 1 116 ? 0.486 14.631 6.831 1.00 94.25 116 LYS A CA 1
ATOM 920 C C . LYS A 1 116 ? -0.650 15.295 7.616 1.00 94.25 116 LYS A C 1
ATOM 922 O O . LYS A 1 116 ? -1.513 14.599 8.145 1.00 94.25 116 LYS A O 1
ATOM 927 N N . LYS A 1 117 ? -0.593 16.623 7.734 1.00 75.31 117 LYS A N 1
ATOM 928 C CA . LYS A 1 117 ? -1.622 17.442 8.398 1.00 75.31 117 LYS A CA 1
ATOM 929 C C . LYS A 1 117 ? -2.797 17.733 7.480 1.00 75.31 117 LYS A C 1
ATOM 931 O O . LYS A 1 117 ? -2.544 17.847 6.259 1.00 75.31 117 LYS A O 1
#

Sequence (117 aa):
MGNCCELTELDCSYNQLTELNFKGCNKLENIGCTHNILITLNLEDCDELKSLNCEYNELVELDVSNNTKLKSLNCNANEDLETIWVWENAPIKHGIYGRPYISGWNTSGYVKFIEKK

Organism: NCBI:txid544645

InterPro domains:
  IPR032675 Leucine-rich repeat domain superfamily [G3DSA:3.80.10.10] (1-95)
  IPR052574 Cell Division and Infection-Related Protein [PTHR47566] (6-83)

Secondary structure (DSSP, 8-state):
----TT--EEE--SS--S----TT-TT--EEE--SS--S----TT-TT--EEE--SS--SEEE-TT-TT--EEE-TT-TT--EEEE-TT--EEE-TTS-EEETTEE--TTPEEEE--